Protein AF-A0AAE2BVW6-F1 (afdb_monomer_lite)

InterPro domains:
  IPR006813 Glycosyl transferase, family 17 [PF04724] (9-125)
  IPR006813 Glycosyl transferase, family 17 [PTHR12224] (7-125)

Structure (mmCIF, N/CA/C/O backbone):
data_AF-A0AAE2BVW6-F1
#
_entry.id   AF-A0AAE2BVW6-F1
#
loop_
_atom_site.group_PDB
_atom_site.id
_atom_site.type_symbol
_atom_site.label_atom_id
_atom_site.label_alt_id
_atom_site.label_comp_id
_atom_site.label_asym_id
_atom_site.label_entity_id
_atom_site.label_seq_id
_atom_site.pdbx_PDB_ins_code
_atom_site.Cartn_x
_atom_site.Cartn_y
_atom_site.Cartn_z
_atom_site.occupancy
_atom_site.B_iso_or_equiv
_atom_site.auth_seq_id
_atom_site.auth_comp_id
_atom_site.auth_asym_id
_atom_site.auth_atom_id
_atom_site.pdbx_PDB_model_num
ATOM 1 N N . MET A 1 1 ? 15.929 -28.084 -61.602 1.00 46.59 1 MET A N 1
ATOM 2 C CA . MET A 1 1 ? 16.702 -26.870 -61.237 1.00 46.59 1 MET A CA 1
ATOM 3 C C . MET A 1 1 ? 15.852 -25.671 -60.767 1.00 46.59 1 MET A C 1
ATOM 5 O O . MET A 1 1 ? 16.417 -24.619 -60.504 1.00 46.59 1 MET A O 1
ATOM 9 N N . HIS A 1 2 ? 14.524 -25.799 -60.585 1.00 52.12 2 HIS A N 1
ATOM 10 C CA . HIS A 1 2 ? 13.675 -24.721 -60.036 1.00 52.12 2 HIS A CA 1
ATOM 11 C C . HIS A 1 2 ? 13.504 -24.770 -58.501 1.00 52.12 2 HIS A C 1
ATOM 13 O O . HIS A 1 2 ? 13.354 -23.724 -57.876 1.00 52.12 2 HIS A O 1
ATOM 19 N N . SER A 1 3 ? 13.618 -25.952 -57.878 1.00 55.75 3 SER A N 1
ATOM 20 C CA . SER A 1 3 ? 13.419 -26.137 -56.426 1.00 55.75 3 SER A CA 1
ATOM 21 C C . SER A 1 3 ? 14.535 -25.531 -55.554 1.00 55.75 3 SER A C 1
ATOM 23 O O . SER A 1 3 ? 14.258 -24.939 -54.516 1.00 55.75 3 SER A O 1
ATOM 25 N N . ALA A 1 4 ? 15.802 -25.611 -55.981 1.00 59.03 4 ALA A N 1
ATOM 26 C CA . ALA A 1 4 ? 16.947 -25.116 -55.198 1.00 59.03 4 ALA A CA 1
ATOM 27 C C . ALA A 1 4 ? 17.011 -23.575 -55.116 1.00 59.03 4 ALA A C 1
ATOM 29 O O . ALA A 1 4 ? 17.419 -23.007 -54.105 1.00 59.03 4 ALA A O 1
ATOM 30 N N . ARG A 1 5 ? 16.544 -22.882 -56.164 1.00 58.47 5 ARG A N 1
ATOM 31 C CA . ARG A 1 5 ? 16.498 -21.411 -56.226 1.00 58.47 5 ARG A CA 1
ATOM 32 C C . ARG A 1 5 ? 15.403 -20.826 -55.328 1.00 58.47 5 ARG A C 1
ATOM 34 O O . ARG A 1 5 ? 15.545 -19.697 -54.867 1.00 58.47 5 ARG A O 1
ATOM 41 N N . ALA A 1 6 ? 14.332 -21.584 -55.085 1.00 60.72 6 ALA A N 1
ATOM 42 C CA . ALA A 1 6 ? 13.282 -21.222 -54.136 1.00 60.72 6 ALA A CA 1
ATOM 43 C C . ALA A 1 6 ? 13.774 -21.346 -52.682 1.00 60.72 6 ALA A C 1
ATOM 45 O O . ALA A 1 6 ? 13.573 -20.423 -51.900 1.00 60.72 6 ALA A O 1
ATOM 46 N N . GLY A 1 7 ? 14.515 -22.415 -52.354 1.00 64.38 7 GLY A N 1
ATOM 47 C CA . GLY A 1 7 ? 15.089 -22.626 -51.018 1.00 64.38 7 GLY A CA 1
ATOM 48 C C . GLY A 1 7 ? 16.059 -21.523 -50.581 1.00 64.38 7 GLY A C 1
ATOM 49 O O . GLY A 1 7 ? 15.923 -20.988 -49.486 1.00 64.38 7 GLY A O 1
ATOM 50 N N . PHE A 1 8 ? 16.978 -21.104 -51.458 1.00 72.62 8 PHE A N 1
ATOM 51 C CA . PHE A 1 8 ? 17.932 -20.027 -51.148 1.00 72.62 8 PHE A CA 1
ATOM 52 C C . PHE A 1 8 ? 17.248 -18.669 -50.903 1.00 72.62 8 PHE A C 1
ATOM 54 O O . PHE A 1 8 ? 17.596 -17.950 -49.968 1.00 72.62 8 PHE A O 1
ATOM 61 N N . LYS A 1 9 ? 16.227 -18.334 -51.704 1.00 72.25 9 LYS A N 1
ATOM 62 C CA . LYS A 1 9 ? 15.428 -17.111 -51.518 1.00 72.25 9 LYS A CA 1
ATOM 63 C C . LYS A 1 9 ? 14.617 -17.150 -50.221 1.00 72.25 9 LYS A C 1
ATOM 65 O O . LYS A 1 9 ? 14.563 -16.146 -49.519 1.00 72.25 9 LYS A O 1
ATOM 70 N N . SER A 1 10 ? 14.041 -18.304 -49.882 1.00 76.31 10 SER A N 1
ATOM 71 C CA . SER A 1 10 ? 13.336 -18.510 -48.611 1.00 76.31 10 SER A CA 1
ATOM 72 C C . SER A 1 10 ? 14.257 -18.354 -47.403 1.00 76.31 10 SER A C 1
ATOM 74 O O . SER A 1 10 ? 13.879 -17.700 -46.435 1.00 76.31 10 SER A O 1
ATOM 76 N N . ILE A 1 11 ? 15.473 -18.902 -47.466 1.00 83.81 11 ILE A N 1
ATOM 77 C CA . ILE A 1 11 ? 16.467 -18.769 -46.393 1.00 83.81 11 ILE A CA 1
ATOM 78 C C . ILE A 1 11 ? 16.871 -17.300 -46.224 1.00 83.81 11 ILE A C 1
ATOM 80 O O . ILE A 1 11 ? 16.841 -16.777 -45.114 1.00 83.81 11 ILE A O 1
ATOM 84 N N . SER A 1 12 ? 17.179 -16.604 -47.322 1.00 80.94 12 SER A N 1
ATOM 85 C CA . SER A 1 12 ? 17.533 -15.180 -47.281 1.00 80.94 12 SER A CA 1
ATOM 86 C C . SER A 1 12 ? 16.409 -14.307 -46.713 1.00 80.94 12 SER A C 1
ATOM 88 O O . SER A 1 12 ? 16.687 -13.394 -45.939 1.00 80.94 12 SER A O 1
ATOM 90 N N . LEU A 1 13 ? 15.148 -14.604 -47.038 1.00 86.06 13 LEU A N 1
ATOM 91 C CA . LEU A 1 13 ? 13.994 -13.886 -46.497 1.00 86.06 13 LEU A CA 1
ATOM 92 C C . LEU A 1 13 ? 13.847 -14.101 -44.985 1.00 86.06 13 LEU A C 1
ATOM 94 O O . LEU A 1 13 ? 13.551 -13.156 -44.261 1.00 86.06 13 LEU A O 1
ATOM 98 N N . LEU A 1 14 ? 14.122 -15.310 -44.493 1.00 87.31 14 LEU A N 1
ATOM 99 C CA . LEU A 1 14 ? 14.081 -15.627 -43.065 1.00 87.31 14 LEU A CA 1
ATOM 100 C C . LEU A 1 14 ? 15.162 -14.871 -42.274 1.00 87.31 14 LEU A C 1
ATOM 102 O O . LEU A 1 14 ? 14.873 -14.353 -41.196 1.00 87.31 14 LEU A O 1
ATOM 106 N N . PHE A 1 15 ? 16.367 -14.723 -42.837 1.00 90.00 15 PHE A N 1
ATOM 107 C CA . PHE A 1 15 ? 17.457 -13.942 -42.235 1.00 90.00 15 PHE A CA 1
ATOM 108 C C . PHE A 1 15 ? 17.177 -12.437 -42.145 1.00 90.00 15 PHE A C 1
ATOM 110 O O . PHE A 1 15 ? 17.801 -11.765 -41.333 1.00 90.00 15 PHE A O 1
ATOM 117 N N . VAL A 1 16 ? 16.243 -11.902 -42.934 1.00 91.44 16 VAL A N 1
ATOM 118 C CA . VAL A 1 16 ? 15.796 -10.503 -42.816 1.00 91.44 16 VAL A CA 1
ATOM 119 C C . VAL A 1 16 ? 14.574 -10.405 -41.904 1.00 91.44 16 VAL A C 1
ATOM 121 O O . VAL A 1 16 ? 14.525 -9.566 -41.007 1.00 91.44 16 VAL A O 1
ATOM 124 N N . LEU A 1 17 ? 13.601 -11.299 -42.086 1.00 93.81 17 LEU A N 1
ATOM 125 C CA . LEU A 1 17 ? 12.344 -11.280 -41.349 1.00 93.81 17 LEU A CA 1
ATOM 126 C C . LEU A 1 17 ? 12.567 -11.476 -39.847 1.00 93.81 17 LEU A C 1
ATOM 128 O O . LEU A 1 17 ? 12.076 -10.680 -39.052 1.00 93.81 17 LEU A O 1
ATOM 132 N N . VAL A 1 18 ? 13.345 -12.485 -39.445 1.00 93.50 18 VAL A N 1
ATOM 133 C CA . VAL A 1 18 ? 13.518 -12.817 -38.023 1.00 93.50 18 VAL A CA 1
ATOM 134 C C . VAL A 1 18 ? 14.149 -11.656 -37.239 1.00 93.50 18 VAL A C 1
ATOM 136 O O . VAL A 1 18 ? 13.543 -11.243 -36.249 1.00 93.50 18 VAL A O 1
ATOM 139 N N . PRO A 1 19 ? 15.271 -11.040 -37.669 1.00 94.88 19 PRO A N 1
ATOM 140 C CA . PRO A 1 19 ? 15.815 -9.866 -36.986 1.00 94.88 19 PRO A CA 1
ATOM 141 C C . PRO A 1 19 ? 14.862 -8.672 -36.960 1.00 94.88 19 PRO A C 1
ATOM 143 O O . PRO A 1 19 ? 14.784 -7.995 -35.938 1.00 94.88 19 PRO A O 1
ATOM 146 N N . THR A 1 20 ? 14.100 -8.423 -38.035 1.00 93.62 20 THR A N 1
ATOM 147 C CA . THR A 1 20 ? 13.114 -7.326 -38.035 1.00 93.62 20 THR A CA 1
ATOM 148 C C . THR A 1 20 ? 11.980 -7.574 -37.042 1.00 93.62 20 THR A C 1
ATOM 150 O O . THR A 1 20 ? 11.627 -6.667 -36.293 1.00 93.62 20 THR A O 1
ATOM 153 N N . CYS A 1 21 ? 11.462 -8.803 -36.948 1.00 93.19 21 CYS A N 1
ATOM 154 C CA . CYS A 1 21 ? 10.469 -9.176 -35.942 1.00 93.19 21 CYS A CA 1
ATOM 155 C C . CYS A 1 21 ? 11.026 -9.039 -34.520 1.00 93.19 21 CYS A C 1
ATOM 157 O O . CYS A 1 21 ? 10.357 -8.463 -33.665 1.00 93.19 21 CYS A O 1
ATOM 159 N N . VAL A 1 22 ? 12.253 -9.512 -34.270 1.00 94.25 22 VAL A N 1
ATOM 160 C CA . VAL A 1 22 ? 12.918 -9.368 -32.963 1.00 94.25 22 VAL A CA 1
ATOM 161 C C . VAL A 1 22 ? 13.093 -7.893 -32.607 1.00 94.25 22 VAL A C 1
ATOM 163 O O . VAL A 1 22 ? 12.779 -7.501 -31.487 1.00 94.25 22 VAL A O 1
ATOM 166 N N . PHE A 1 23 ? 13.521 -7.059 -33.555 1.00 95.44 23 PHE A N 1
ATOM 167 C CA . PHE A 1 23 ? 13.669 -5.619 -33.350 1.00 95.44 23 PHE A CA 1
ATOM 168 C C . PHE A 1 23 ? 12.329 -4.939 -33.037 1.00 95.44 23 PHE A C 1
ATOM 170 O O . PHE A 1 23 ? 12.235 -4.165 -32.088 1.00 95.44 23 PHE A O 1
ATOM 177 N N . VAL A 1 24 ? 11.265 -5.270 -33.775 1.00 94.62 24 VAL A N 1
ATOM 178 C CA . VAL A 1 24 ? 9.913 -4.749 -33.519 1.00 94.62 24 VAL A CA 1
ATOM 179 C C . VAL A 1 24 ? 9.415 -5.167 -32.135 1.00 94.62 24 VAL A C 1
ATOM 181 O O . VAL A 1 24 ? 8.903 -4.329 -31.396 1.00 94.62 24 VAL A O 1
ATOM 184 N N . ILE A 1 25 ? 9.598 -6.431 -31.746 1.00 93.94 25 ILE A N 1
ATOM 185 C CA . ILE A 1 25 ? 9.230 -6.920 -30.410 1.00 93.94 25 ILE A CA 1
ATOM 186 C C . ILE A 1 25 ? 10.070 -6.232 -29.328 1.00 93.94 25 ILE A C 1
ATOM 188 O O . ILE A 1 25 ? 9.534 -5.871 -28.287 1.00 93.94 25 ILE A O 1
ATOM 192 N N . TYR A 1 26 ? 11.358 -5.993 -29.564 1.00 94.25 26 TYR A N 1
ATOM 193 C CA . TYR A 1 26 ? 12.225 -5.295 -28.616 1.00 94.25 26 TYR A CA 1
ATOM 194 C C . TYR A 1 26 ? 11.771 -3.844 -28.383 1.00 94.25 26 TYR A C 1
ATOM 196 O O . TYR A 1 26 ? 11.656 -3.406 -27.242 1.00 94.25 26 TYR A O 1
ATOM 204 N N . VAL A 1 27 ? 11.443 -3.107 -29.451 1.00 96.06 27 VAL A N 1
ATOM 205 C CA . VAL A 1 27 ? 11.039 -1.691 -29.363 1.00 96.06 27 VAL A CA 1
ATOM 206 C C . VAL A 1 27 ? 9.575 -1.522 -28.922 1.00 96.06 27 VAL A C 1
ATOM 208 O O . VAL A 1 27 ? 9.218 -0.521 -28.297 1.00 96.06 27 VAL A O 1
ATOM 211 N N . HIS A 1 28 ? 8.697 -2.477 -29.239 1.00 94.94 28 HIS A N 1
ATOM 212 C CA . HIS A 1 28 ? 7.249 -2.362 -29.016 1.00 94.94 28 HIS A CA 1
ATOM 213 C C . HIS A 1 28 ? 6.645 -3.448 -28.125 1.00 94.94 28 HIS A C 1
ATOM 215 O O . HIS A 1 28 ? 5.422 -3.510 -28.001 1.00 94.94 28 HIS A O 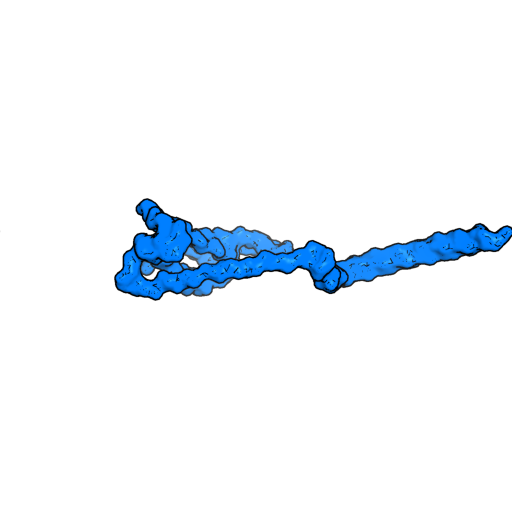1
ATOM 221 N N . GLY A 1 29 ? 7.465 -4.257 -27.456 1.00 91.75 29 GLY A N 1
ATOM 222 C CA . GLY A 1 29 ? 7.022 -5.398 -26.653 1.00 91.75 29 GLY A CA 1
ATOM 223 C C . GLY A 1 29 ? 5.938 -5.031 -25.649 1.00 91.75 29 GLY A C 1
ATOM 224 O O . GLY A 1 29 ? 4.892 -5.666 -25.642 1.00 91.75 29 GLY A O 1
ATOM 225 N N . GLN A 1 30 ? 6.115 -3.937 -24.899 1.00 92.00 30 GLN A N 1
ATOM 226 C CA . GLN A 1 30 ? 5.096 -3.461 -23.954 1.00 92.00 30 GLN A CA 1
ATOM 227 C C . GLN A 1 30 ? 3.759 -3.122 -24.631 1.00 92.00 30 GLN A C 1
ATOM 229 O O . GLN A 1 30 ? 2.701 -3.429 -24.097 1.00 92.00 30 GLN A O 1
ATOM 234 N N . LYS A 1 31 ? 3.768 -2.508 -25.821 1.00 93.19 31 LYS A N 1
ATOM 235 C CA . LYS A 1 31 ? 2.524 -2.167 -26.535 1.00 93.19 31 LYS A CA 1
ATOM 236 C C . LYS A 1 31 ? 1.824 -3.418 -27.051 1.00 93.19 31 LYS A C 1
ATOM 238 O O . LYS A 1 31 ? 0.608 -3.522 -26.937 1.00 93.19 31 LYS A O 1
ATOM 243 N N . ILE A 1 32 ? 2.595 -4.361 -27.592 1.00 92.06 32 ILE A N 1
ATOM 244 C CA . ILE A 1 32 ? 2.086 -5.649 -28.071 1.00 92.06 32 ILE A CA 1
ATOM 245 C C . ILE A 1 32 ? 1.489 -6.433 -26.899 1.00 92.06 32 ILE A C 1
ATOM 247 O O . ILE A 1 32 ? 0.389 -6.968 -27.026 1.00 92.06 32 ILE A O 1
ATOM 251 N N . THR A 1 33 ? 2.157 -6.446 -25.740 1.00 90.44 33 THR A N 1
ATOM 252 C CA . THR A 1 33 ? 1.634 -7.119 -24.550 1.00 90.44 33 THR A CA 1
ATOM 253 C C . THR A 1 33 ? 0.369 -6.461 -24.016 1.00 90.44 33 THR A C 1
ATOM 255 O O . THR A 1 33 ? -0.601 -7.153 -23.734 1.00 90.44 33 THR A O 1
ATOM 258 N N . TYR A 1 34 ? 0.299 -5.132 -23.950 1.00 90.19 34 TYR A N 1
ATOM 259 C CA . TYR A 1 34 ? -0.943 -4.469 -23.545 1.00 90.19 34 TYR A CA 1
ATOM 260 C C . TYR A 1 34 ? -2.085 -4.661 -24.547 1.00 90.19 34 TYR A C 1
ATOM 262 O O . TYR A 1 34 ? -3.226 -4.831 -24.129 1.00 90.19 34 TYR A O 1
ATOM 270 N N . PHE A 1 35 ? -1.801 -4.665 -25.852 1.00 93.06 35 PHE A N 1
ATOM 271 C CA . PHE A 1 35 ? -2.818 -4.869 -26.886 1.00 93.06 35 PHE A CA 1
ATOM 272 C C . PHE A 1 35 ? -3.423 -6.275 -26.830 1.00 93.06 35 PHE A C 1
ATOM 274 O O . PHE A 1 35 ? -4.634 -6.440 -26.940 1.00 93.06 35 PHE A O 1
ATOM 281 N N . LEU A 1 36 ? -2.582 -7.288 -26.629 1.00 93.38 36 LEU A N 1
ATOM 282 C CA . LEU A 1 36 ? -3.005 -8.684 -26.572 1.00 93.38 36 LEU A CA 1
ATOM 283 C C . LEU A 1 36 ? -3.397 -9.135 -25.149 1.00 93.38 36 LEU A C 1
ATOM 285 O O . LEU A 1 36 ? -3.811 -10.278 -24.974 1.00 93.38 36 LEU A O 1
ATOM 289 N N . ARG A 1 37 ? -3.350 -8.240 -24.150 1.00 93.00 37 ARG A N 1
ATOM 290 C CA . ARG A 1 37 ? -3.793 -8.482 -22.765 1.00 93.00 37 ARG A CA 1
ATOM 291 C C . ARG A 1 37 ? -5.144 -9.206 -22.671 1.00 93.00 37 ARG A C 1
ATOM 293 O O . ARG A 1 37 ? -5.207 -10.171 -21.917 1.00 93.00 37 ARG A O 1
ATOM 300 N N . PRO A 1 38 ? -6.193 -8.854 -23.444 1.00 91.62 38 PRO A N 1
ATOM 301 C CA . PRO A 1 38 ? -7.470 -9.569 -23.381 1.00 91.62 38 PRO A CA 1
ATOM 302 C C . PRO A 1 38 ? -7.401 -11.061 -23.751 1.00 91.62 38 PRO A C 1
ATOM 304 O O . PRO A 1 38 ? -8.308 -11.807 -23.400 1.00 91.62 38 PRO A O 1
ATOM 307 N N . LEU A 1 39 ? -6.360 -11.508 -24.467 1.00 93.12 39 LEU A N 1
ATOM 308 C CA . LEU A 1 39 ? -6.196 -12.910 -24.867 1.00 93.12 39 LEU A CA 1
ATOM 309 C C . LEU A 1 39 ? -5.611 -13.795 -23.756 1.00 93.12 39 LEU A C 1
ATOM 311 O O . LEU A 1 39 ? -5.792 -15.008 -23.809 1.00 93.12 39 LEU A O 1
ATOM 315 N N . TRP A 1 40 ? -4.900 -13.228 -22.775 1.00 85.19 40 TRP A N 1
ATOM 316 C CA . TRP A 1 40 ? -4.225 -14.004 -21.720 1.00 85.19 40 TRP A CA 1
ATOM 317 C C . TRP A 1 40 ? -4.491 -13.522 -20.294 1.00 85.19 40 TRP A C 1
ATOM 319 O O . TRP A 1 40 ? -4.245 -14.266 -19.347 1.00 85.19 40 TRP A O 1
ATOM 329 N N . GLU A 1 41 ? -4.973 -12.296 -20.109 1.00 91.75 41 GLU A N 1
ATOM 330 C CA . GLU A 1 41 ? -5.381 -11.767 -18.813 1.00 91.75 41 GLU A CA 1
ATOM 331 C C . GLU A 1 41 ? -6.894 -11.930 -18.701 1.00 91.75 41 GLU A C 1
ATOM 333 O O . GLU A 1 41 ? -7.672 -11.271 -19.390 1.00 91.75 41 GLU A O 1
ATOM 338 N N . SER A 1 42 ? -7.320 -12.863 -17.852 1.00 88.69 42 SER A N 1
ATOM 339 C CA . SER A 1 42 ? -8.736 -12.988 -17.521 1.00 88.69 42 SER A CA 1
ATOM 340 C C . SER A 1 42 ? -9.177 -11.766 -16.715 1.00 88.69 42 SER A C 1
ATOM 342 O O . SER A 1 42 ? -8.398 -11.283 -15.886 1.00 88.69 42 SER A O 1
ATOM 344 N N . PRO A 1 43 ? -10.413 -11.271 -16.909 1.00 88.81 43 PRO A N 1
ATOM 345 C CA . PRO A 1 43 ? -10.924 -10.192 -16.082 1.00 88.81 43 PRO A CA 1
ATOM 346 C C . PRO A 1 43 ? -10.859 -10.594 -14.602 1.00 88.81 43 PRO A C 1
ATOM 348 O O . PRO A 1 43 ? -11.007 -11.781 -14.273 1.00 88.81 43 PRO A O 1
ATOM 351 N N . PRO A 1 44 ? -10.647 -9.629 -13.692 1.00 89.06 44 PRO A N 1
ATOM 352 C CA . PRO A 1 44 ? -10.731 -9.910 -12.271 1.00 89.06 44 PRO A CA 1
ATOM 353 C C . PRO A 1 44 ? -12.113 -10.483 -11.946 1.00 89.06 44 PRO A C 1
ATOM 355 O O . PRO A 1 44 ? -13.107 -10.197 -12.620 1.00 89.06 44 PRO A O 1
ATOM 358 N N . LYS A 1 45 ? -12.181 -11.298 -10.892 1.00 92.25 45 LYS A N 1
ATOM 359 C CA . LYS A 1 45 ? -13.468 -11.788 -10.394 1.00 92.25 45 LYS A CA 1
ATOM 360 C C . LYS A 1 45 ? -14.370 -10.587 -10.077 1.00 92.25 45 LYS A C 1
ATOM 362 O O . LYS A 1 45 ? -13.863 -9.597 -9.544 1.00 92.25 45 LYS A O 1
ATOM 367 N N . PRO A 1 46 ? -15.677 -10.665 -10.379 1.00 92.62 46 PRO A N 1
ATOM 368 C CA . PRO A 1 46 ? -16.598 -9.595 -10.032 1.00 92.62 46 PRO A CA 1
ATOM 369 C C . PRO A 1 46 ? -16.555 -9.346 -8.524 1.00 92.62 46 PRO A C 1
ATOM 371 O O . PRO A 1 46 ? -16.379 -10.275 -7.727 1.00 92.62 46 PRO A O 1
ATOM 374 N N . PHE A 1 47 ? -16.701 -8.082 -8.137 1.00 91.00 47 PHE A N 1
ATOM 375 C CA . PHE A 1 47 ? -16.758 -7.717 -6.731 1.00 91.00 47 PHE A CA 1
ATOM 376 C C . PHE A 1 47 ? -18.010 -8.320 -6.092 1.00 91.00 47 PHE A C 1
ATOM 378 O O . PHE A 1 47 ? -19.108 -8.231 -6.637 1.00 91.00 47 PHE A O 1
ATOM 385 N N . HIS A 1 48 ? -17.841 -8.926 -4.918 1.00 90.94 48 HIS A N 1
ATOM 386 C CA . HIS A 1 48 ? -18.968 -9.263 -4.061 1.00 90.94 48 HIS A CA 1
ATOM 387 C C . HIS A 1 48 ? -19.222 -8.074 -3.143 1.00 90.94 48 HIS A C 1
ATOM 389 O O . HIS A 1 48 ? -18.546 -7.911 -2.124 1.00 90.94 48 HIS A O 1
ATOM 395 N N . GLU A 1 49 ? -20.202 -7.251 -3.492 1.00 90.75 49 GLU A N 1
ATOM 396 C CA . GLU A 1 49 ? -20.617 -6.137 -2.648 1.00 90.75 49 GLU A CA 1
ATOM 397 C C . GLU A 1 49 ? -21.117 -6.678 -1.303 1.00 90.75 49 GLU A C 1
ATOM 399 O O . GLU A 1 49 ? -21.980 -7.555 -1.235 1.00 90.75 49 GLU A O 1
ATOM 404 N N . ARG A 1 50 ? -20.508 -6.218 -0.208 1.00 87.12 50 ARG A N 1
ATOM 405 C CA . ARG A 1 50 ? -20.987 -6.482 1.150 1.00 87.12 50 ARG A CA 1
ATOM 406 C C . ARG A 1 50 ? -21.501 -5.156 1.709 1.00 87.12 50 ARG A C 1
ATOM 408 O O . ARG A 1 50 ? -20.679 -4.264 1.916 1.00 87.12 50 ARG A O 1
ATOM 415 N N . PRO A 1 51 ? -22.817 -4.996 1.924 1.00 89.00 51 PRO A N 1
ATOM 416 C CA . PRO A 1 51 ? -23.372 -3.739 2.415 1.00 89.00 51 PRO A CA 1
ATOM 417 C C . PRO A 1 51 ? -22.883 -3.479 3.838 1.00 89.00 51 PRO A C 1
ATOM 419 O O . PRO A 1 51 ? -23.038 -4.332 4.699 1.00 89.00 51 PRO A O 1
ATOM 422 N N . HIS A 1 52 ? -22.288 -2.322 4.105 1.00 84.00 52 HIS A N 1
ATOM 423 C CA . HIS A 1 52 ? -21.872 -1.972 5.460 1.00 84.00 52 HIS A CA 1
ATOM 424 C C . HIS A 1 52 ? -23.063 -1.387 6.227 1.00 84.00 52 HIS A C 1
ATOM 426 O O . HIS A 1 52 ? -23.479 -0.258 5.971 1.00 84.00 52 HIS A O 1
ATOM 432 N N . TYR A 1 53 ? -23.623 -2.159 7.157 1.00 83.81 53 TYR A N 1
ATOM 433 C CA . TYR A 1 53 ? -24.672 -1.680 8.053 1.00 83.81 53 TYR A CA 1
ATOM 434 C C . TYR A 1 53 ? -24.015 -0.953 9.229 1.00 83.81 53 TYR A C 1
ATOM 436 O O . TYR A 1 53 ? -23.492 -1.593 10.135 1.00 83.81 53 TYR A O 1
ATOM 444 N N . TYR A 1 54 ? -24.007 0.379 9.207 1.00 84.94 54 TYR A N 1
ATOM 445 C CA . TYR A 1 54 ? -23.506 1.190 10.317 1.00 84.94 54 TYR A CA 1
ATOM 446 C C . TYR A 1 54 ? -24.641 1.989 10.947 1.00 84.94 54 TYR A C 1
ATOM 448 O O . TYR A 1 54 ? -25.404 2.655 10.247 1.00 84.94 54 TYR A O 1
ATOM 456 N 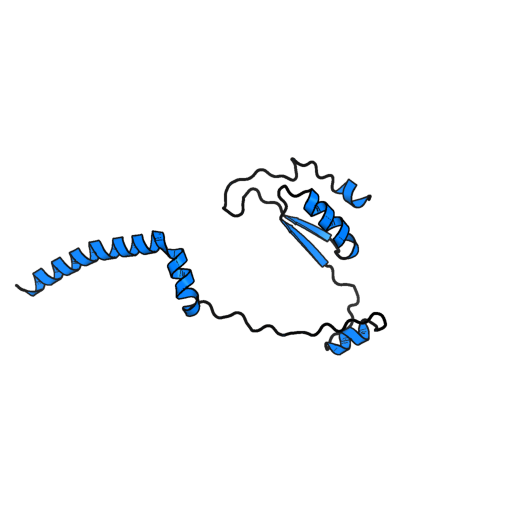N . HIS A 1 55 ? -24.738 1.926 12.272 1.00 90.94 55 HIS A N 1
ATOM 457 C CA . HIS A 1 55 ? -25.632 2.758 13.062 1.00 90.94 55 HIS A CA 1
ATOM 458 C C . HIS A 1 55 ? -25.092 2.858 14.492 1.00 90.94 55 HIS A C 1
ATOM 460 O O . HIS A 1 55 ? -24.781 1.837 15.100 1.00 90.94 55 HIS A O 1
ATOM 466 N N . GLU A 1 56 ? -25.019 4.070 15.043 1.00 89.56 56 GLU A N 1
ATOM 467 C CA . GLU A 1 56 ? -24.393 4.335 16.351 1.00 89.56 56 GLU A CA 1
ATOM 468 C C . GLU A 1 56 ? -25.059 3.562 17.500 1.00 89.56 56 GLU A C 1
ATOM 470 O O . GLU A 1 56 ? -24.389 3.059 18.395 1.00 89.56 56 GLU A O 1
ATOM 475 N N . ASN A 1 57 ? -26.383 3.395 17.437 1.00 94.56 57 ASN A N 1
ATOM 476 C CA . ASN A 1 57 ? -27.170 2.734 18.487 1.00 94.56 57 ASN A CA 1
ATOM 477 C C . ASN A 1 57 ? -27.316 1.209 18.320 1.00 94.56 57 ASN A C 1
ATOM 479 O O . ASN A 1 57 ? -28.218 0.615 18.911 1.00 94.56 57 ASN A O 1
ATOM 483 N N . VAL A 1 58 ? -26.498 0.561 17.486 1.00 91.81 58 VAL A N 1
ATOM 484 C CA . VAL A 1 58 ? -26.563 -0.895 17.278 1.00 91.81 58 VAL A CA 1
ATOM 485 C C . VAL A 1 58 ? -25.294 -1.550 17.809 1.00 91.81 58 VAL A C 1
ATOM 487 O O . VAL A 1 58 ? -24.183 -1.145 17.481 1.00 91.81 58 VAL A O 1
ATOM 490 N N . SER A 1 59 ? -25.452 -2.592 18.629 1.00 92.56 59 SER A N 1
ATOM 491 C CA . SER A 1 59 ? -24.311 -3.340 19.157 1.00 92.56 59 SER A CA 1
ATOM 492 C C . SER A 1 59 ? -23.551 -4.063 18.041 1.00 92.56 59 SER A C 1
ATOM 494 O O . SER A 1 59 ? -24.142 -4.574 17.085 1.00 92.56 59 SER A O 1
ATOM 496 N N . MET A 1 60 ? -22.231 -4.189 18.207 1.00 89.81 60 MET A N 1
ATOM 497 C CA . MET A 1 60 ? -21.374 -4.932 17.275 1.00 89.81 60 MET A CA 1
ATOM 498 C C . MET A 1 60 ? -21.845 -6.381 17.078 1.00 89.81 60 MET A C 1
ATOM 500 O O . MET A 1 60 ? -21.687 -6.943 16.001 1.00 89.81 60 MET A O 1
ATOM 504 N N . GLU A 1 61 ? -22.477 -6.980 18.092 1.00 92.31 61 GLU A N 1
ATOM 505 C CA . GLU A 1 61 ? -23.028 -8.334 18.009 1.00 92.31 61 GLU A CA 1
ATOM 506 C C . GLU A 1 61 ? -24.099 -8.450 16.931 1.00 92.31 61 GLU A C 1
ATOM 508 O O . GLU A 1 61 ? -24.056 -9.354 16.097 1.00 92.31 61 GLU A O 1
ATOM 513 N N . ASN A 1 62 ? -25.047 -7.513 16.935 1.00 93.50 62 ASN A N 1
ATOM 514 C CA . ASN A 1 62 ? -26.133 -7.494 15.970 1.00 93.50 62 ASN A CA 1
ATOM 515 C C . ASN A 1 62 ? -25.599 -7.194 14.567 1.00 93.50 62 ASN A C 1
ATOM 517 O O . ASN A 1 62 ? -26.000 -7.862 13.617 1.00 93.50 62 ASN A O 1
ATOM 521 N N . LEU A 1 63 ? -24.640 -6.269 14.445 1.00 91.94 63 LEU A N 1
ATOM 522 C CA . LEU A 1 63 ? -23.972 -5.978 13.172 1.00 91.94 63 LEU A CA 1
ATOM 523 C C . LEU A 1 63 ? -23.250 -7.212 12.610 1.00 91.94 63 LEU A C 1
ATOM 525 O O . LEU A 1 63 ? -23.440 -7.566 11.449 1.00 91.94 63 LEU A O 1
ATOM 529 N N . CYS A 1 64 ? -22.478 -7.923 13.435 1.00 90.31 64 CYS A N 1
ATOM 530 C CA . CYS A 1 64 ? -21.820 -9.170 13.049 1.00 90.31 64 CYS A CA 1
ATOM 531 C C . CYS A 1 64 ? -22.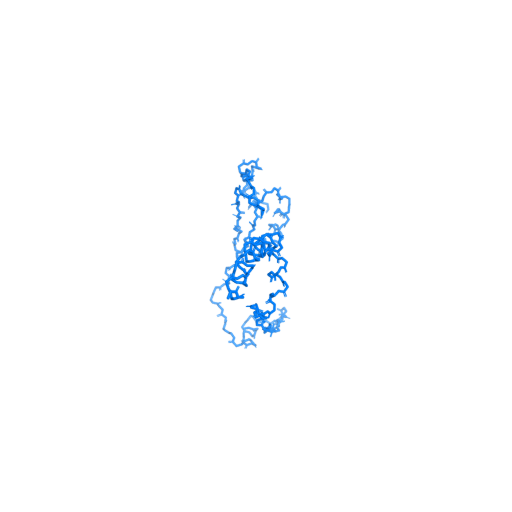835 -10.235 12.602 1.00 90.31 64 CYS A C 1
ATOM 533 O O . CYS A 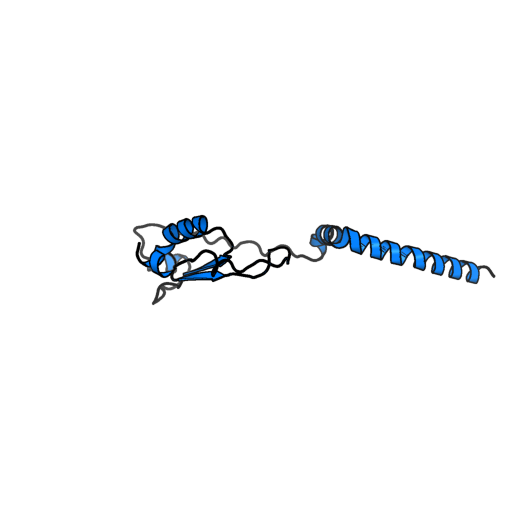1 64 ? -22.640 -10.860 11.557 1.00 90.31 64 CYS A O 1
ATOM 535 N N . LYS A 1 65 ? -23.949 -10.403 13.329 1.00 93.00 65 LYS A N 1
ATOM 536 C CA . LYS A 1 65 ? -25.008 -11.367 12.983 1.00 93.00 65 LYS A CA 1
ATOM 537 C C . LYS A 1 65 ? -25.641 -11.093 11.616 1.00 93.00 65 LYS A C 1
ATOM 539 O O . LYS A 1 65 ? -25.883 -12.052 10.886 1.00 93.00 65 LYS A O 1
ATOM 544 N N . LEU A 1 66 ? -25.837 -9.827 11.228 1.00 92.31 66 LEU A N 1
ATOM 545 C CA . LEU A 1 66 ? -26.335 -9.456 9.888 1.00 92.31 66 LEU A CA 1
ATOM 546 C C . LEU A 1 66 ? -25.422 -9.953 8.756 1.00 92.31 66 LEU A C 1
ATOM 548 O O . LEU A 1 66 ? -25.879 -10.189 7.641 1.00 92.31 66 LEU A O 1
ATOM 552 N N . HIS A 1 67 ? -24.137 -10.150 9.049 1.00 91.44 67 HIS A N 1
ATOM 553 C CA . HIS A 1 67 ? -23.150 -10.688 8.117 1.00 91.44 67 HIS A CA 1
ATOM 554 C C . HIS A 1 67 ? -22.913 -12.200 8.255 1.00 91.44 67 HIS A C 1
ATOM 556 O O . HIS A 1 67 ? -22.060 -12.743 7.548 1.00 91.44 67 HIS A O 1
ATOM 562 N N . GLY A 1 68 ? -23.632 -12.884 9.153 1.00 92.38 68 GLY A N 1
ATOM 563 C CA . GLY A 1 68 ? -23.364 -14.280 9.504 1.00 92.38 68 GLY A CA 1
ATOM 564 C C . GLY A 1 68 ? -22.033 -14.467 10.245 1.00 92.38 68 GLY A C 1
ATOM 565 O O . GLY A 1 68 ? -21.406 -15.519 10.134 1.00 92.38 68 GLY A O 1
ATOM 566 N N . TRP A 1 69 ? -21.563 -13.437 10.953 1.00 92.56 69 TRP A N 1
ATOM 567 C CA . TRP A 1 69 ? -20.309 -13.432 11.707 1.00 92.56 69 TRP A CA 1
ATOM 568 C C . TRP A 1 69 ? -20.555 -13.453 13.220 1.00 92.56 69 TRP A C 1
ATOM 570 O O . TRP A 1 69 ? -21.579 -12.978 13.707 1.00 92.56 69 TRP A O 1
ATOM 580 N N . GLY A 1 70 ? -19.580 -13.969 13.971 1.00 92.75 70 GLY A N 1
ATOM 581 C CA . GLY A 1 70 ? -19.518 -13.836 15.428 1.00 92.75 70 GLY A CA 1
ATOM 582 C C . GLY A 1 70 ? -18.708 -12.612 15.867 1.00 92.75 70 GLY A C 1
ATOM 583 O O . GLY A 1 70 ? -17.908 -12.072 15.095 1.00 92.75 70 GLY A O 1
ATOM 584 N N . ILE A 1 71 ? -18.895 -12.191 17.120 1.00 92.62 71 ILE A N 1
ATOM 585 C CA . ILE A 1 71 ? -18.013 -11.211 17.767 1.00 92.62 71 ILE A CA 1
ATOM 586 C C . ILE A 1 71 ? -16.615 -11.810 17.932 1.00 92.62 71 ILE A C 1
ATOM 588 O O . ILE A 1 71 ? -16.456 -12.996 18.213 1.00 92.62 71 ILE A O 1
ATOM 592 N N . ARG A 1 72 ? -15.596 -10.965 17.774 1.00 89.44 72 ARG A N 1
ATOM 593 C CA . ARG A 1 72 ? -14.216 -11.311 18.121 1.00 89.44 72 ARG A CA 1
ATOM 594 C C . ARG A 1 72 ? -13.965 -11.028 19.598 1.00 89.44 72 ARG A C 1
ATOM 596 O O . ARG A 1 72 ? -14.393 -9.993 20.093 1.00 89.44 72 ARG A O 1
ATOM 603 N N . GLU A 1 73 ? -13.207 -11.899 20.257 1.00 91.19 73 GLU A N 1
ATOM 604 C CA . GLU A 1 73 ? -12.782 -11.711 21.654 1.00 91.19 73 GLU A CA 1
ATOM 605 C C . GLU A 1 73 ? -11.891 -10.474 21.834 1.00 91.19 73 GLU A C 1
ATOM 607 O O . GLU A 1 73 ? -11.963 -9.788 22.848 1.00 91.19 73 GLU A O 1
ATOM 612 N N . TYR A 1 74 ? -11.073 -10.169 20.825 1.00 89.56 74 TYR A N 1
ATOM 613 C CA . TYR A 1 74 ? -10.196 -9.006 20.786 1.00 89.56 74 TYR A CA 1
ATOM 614 C C . TYR A 1 74 ? -10.370 -8.242 19.464 1.00 89.56 74 TYR A C 1
ATOM 616 O O . TYR A 1 74 ? -10.639 -8.851 18.416 1.00 89.56 74 TYR A O 1
ATOM 624 N N . PRO A 1 75 ? -10.219 -6.905 19.471 1.00 86.94 75 PRO A N 1
ATOM 625 C CA . PRO A 1 75 ? -10.297 -6.107 18.255 1.00 86.94 75 PRO A CA 1
ATOM 626 C C . PRO A 1 75 ? -9.217 -6.532 17.254 1.00 86.94 75 PRO A C 1
ATOM 628 O O . PRO A 1 75 ? -8.129 -6.995 17.608 1.00 86.94 75 PRO A O 1
ATOM 631 N N . ARG A 1 76 ? -9.515 -6.390 15.959 1.00 88.81 76 ARG A N 1
ATOM 632 C CA . ARG A 1 76 ? -8.547 -6.719 14.913 1.00 88.81 76 ARG A CA 1
ATOM 633 C C . ARG A 1 76 ? -7.408 -5.701 14.954 1.00 88.81 76 ARG A C 1
ATOM 635 O O . ARG A 1 76 ? -7.665 -4.509 14.858 1.00 88.81 76 ARG A O 1
ATOM 642 N N . ARG A 1 77 ? -6.162 -6.181 15.005 1.00 93.38 77 ARG A N 1
ATOM 643 C CA . ARG A 1 77 ? -4.994 -5.320 14.792 1.00 93.38 77 ARG A CA 1
ATOM 644 C C . ARG A 1 77 ? -4.986 -4.796 13.360 1.00 93.38 77 ARG A C 1
ATOM 646 O O . ARG A 1 77 ? -5.049 -5.596 12.418 1.00 93.38 77 ARG A O 1
ATOM 653 N N . VAL A 1 78 ? -4.923 -3.480 13.220 1.00 94.00 78 VAL A N 1
ATOM 654 C CA . VAL A 1 78 ? -4.861 -2.776 11.937 1.00 94.00 78 VAL A CA 1
ATOM 655 C C . VAL A 1 78 ? -3.457 -2.209 11.798 1.00 94.00 78 VAL A C 1
ATOM 657 O O . VAL A 1 78 ? -3.007 -1.471 12.666 1.00 94.00 78 VAL A O 1
ATOM 660 N N . TYR A 1 79 ? -2.766 -2.581 10.727 1.00 95.25 79 TYR A N 1
ATOM 661 C CA . TYR A 1 79 ? -1.419 -2.103 10.432 1.00 95.25 79 TYR A CA 1
ATOM 662 C C . TYR A 1 79 ? -1.484 -1.172 9.232 1.00 95.25 79 TYR A C 1
ATOM 664 O O . TYR A 1 79 ? -2.073 -1.545 8.215 1.00 95.25 79 TYR A O 1
ATOM 672 N N . ASP A 1 80 ? -0.870 -0.000 9.341 1.00 94.62 80 ASP A N 1
ATOM 673 C CA . ASP A 1 80 ? -0.720 0.912 8.212 1.00 94.62 80 ASP A CA 1
ATOM 674 C C . ASP A 1 80 ? 0.708 0.855 7.675 1.00 94.62 80 ASP A C 1
ATOM 676 O O . ASP A 1 80 ? 1.647 1.283 8.344 1.00 94.62 80 ASP A O 1
ATOM 680 N N . ALA A 1 81 ? 0.875 0.291 6.479 1.00 94.50 81 ALA A N 1
ATOM 681 C CA . ALA A 1 81 ? 2.171 0.168 5.828 1.00 94.50 81 ALA A CA 1
ATOM 682 C C . ALA A 1 81 ? 2.382 1.325 4.846 1.00 94.50 81 ALA A C 1
ATOM 684 O O . ALA A 1 81 ? 1.691 1.417 3.830 1.00 94.50 81 ALA A O 1
ATOM 685 N N . VAL A 1 82 ? 3.356 2.188 5.130 1.00 91.31 82 VAL A N 1
ATOM 686 C CA . VAL A 1 82 ? 3.619 3.405 4.352 1.00 91.31 82 VAL A CA 1
ATOM 687 C C . VAL A 1 82 ? 5.012 3.338 3.746 1.00 91.31 82 VAL A C 1
ATOM 689 O O . VAL A 1 82 ? 6.001 3.168 4.458 1.00 91.31 82 VAL A O 1
ATOM 692 N N . LEU A 1 83 ? 5.093 3.494 2.423 1.00 91.06 83 LEU A N 1
ATOM 693 C CA . LEU A 1 83 ? 6.366 3.686 1.732 1.00 91.06 83 LEU A CA 1
ATOM 694 C C . LEU A 1 83 ? 6.897 5.085 2.053 1.00 91.06 83 LEU A C 1
ATOM 696 O O . LEU A 1 83 ? 6.226 6.078 1.783 1.00 91.06 83 LEU A O 1
ATOM 700 N N . PHE A 1 84 ? 8.095 5.151 2.623 1.00 88.69 84 PHE A N 1
ATOM 701 C CA . PHE A 1 84 ? 8.722 6.387 3.064 1.00 88.69 84 PHE A CA 1
ATOM 702 C C . PHE A 1 84 ? 9.878 6.798 2.139 1.00 88.69 84 PHE A C 1
ATOM 704 O O . PHE A 1 84 ? 10.737 5.986 1.765 1.00 88.69 84 PHE A O 1
ATOM 711 N N . SER A 1 85 ? 9.893 8.080 1.766 1.00 86.69 85 SER A N 1
ATOM 712 C CA . SER A 1 85 ? 10.988 8.715 1.037 1.00 86.69 85 SER A CA 1
ATOM 713 C C . SER A 1 85 ? 11.325 10.079 1.643 1.00 86.69 85 SER A C 1
ATOM 715 O O . SER A 1 85 ? 12.094 10.120 2.588 1.00 86.69 85 SER A O 1
ATOM 717 N N . ASN A 1 86 ? 10.789 11.199 1.160 1.00 85.81 86 ASN A N 1
ATOM 718 C CA . ASN A 1 86 ? 11.118 12.539 1.680 1.00 85.81 86 ASN A CA 1
ATOM 719 C C . ASN A 1 86 ? 9.891 13.320 2.176 1.00 85.81 86 ASN A C 1
ATOM 721 O O . ASN A 1 86 ? 10.022 14.442 2.659 1.00 85.81 86 ASN A O 1
ATOM 725 N N . GLU A 1 87 ? 8.703 12.732 2.087 1.00 88.00 87 GLU A N 1
ATOM 726 C CA . GLU A 1 87 ? 7.417 13.366 2.356 1.00 88.00 87 GLU A CA 1
ATOM 727 C C . GLU A 1 87 ? 7.062 13.346 3.855 1.00 88.00 87 GLU A C 1
ATOM 729 O O . GLU A 1 87 ? 6.006 12.860 4.266 1.00 88.00 87 GLU A O 1
ATOM 734 N N . VAL A 1 88 ? 7.958 13.880 4.692 1.00 87.75 88 VAL A N 1
ATOM 735 C CA . VAL A 1 88 ? 7.823 13.879 6.162 1.00 87.75 88 VAL A CA 1
ATOM 736 C C . VAL A 1 88 ? 6.542 14.588 6.620 1.00 87.75 88 VAL A C 1
ATOM 738 O O . VAL A 1 88 ? 5.856 14.099 7.517 1.00 87.75 88 VAL A O 1
ATOM 741 N N . ASP A 1 89 ? 6.169 15.696 5.978 1.00 88.44 89 ASP A N 1
ATOM 742 C CA . ASP A 1 89 ? 4.961 16.451 6.335 1.00 88.44 89 ASP A CA 1
ATOM 743 C C . ASP A 1 89 ? 3.676 15.661 6.055 1.00 88.44 89 ASP A C 1
ATOM 745 O O . ASP A 1 89 ? 2.753 15.649 6.872 1.00 88.44 89 ASP A O 1
ATOM 749 N N . ILE A 1 90 ? 3.631 14.939 4.930 1.00 90.88 90 ILE A N 1
ATOM 750 C CA . ILE A 1 90 ? 2.498 14.070 4.584 1.00 90.88 90 ILE A CA 1
ATOM 751 C C . ILE A 1 90 ? 2.406 12.920 5.584 1.00 90.88 90 ILE A C 1
ATOM 753 O O . ILE A 1 90 ? 1.313 12.597 6.053 1.00 90.88 90 ILE A O 1
ATOM 757 N N . LEU A 1 91 ? 3.549 12.333 5.952 1.00 89.94 91 LEU A N 1
ATOM 758 C CA . LEU A 1 91 ? 3.594 11.298 6.976 1.00 89.94 91 LEU A CA 1
ATOM 759 C C . LEU A 1 91 ? 3.067 11.819 8.323 1.00 89.94 91 LEU A C 1
ATOM 761 O O . LEU A 1 91 ? 2.329 11.102 8.991 1.00 89.94 91 LEU A O 1
ATOM 765 N N . LYS A 1 92 ? 3.368 13.070 8.695 1.00 88.88 92 LYS A N 1
ATOM 766 C CA . LYS A 1 92 ? 2.864 13.707 9.925 1.00 88.88 92 LYS A CA 1
ATOM 767 C C . LYS A 1 92 ? 1.360 13.853 9.952 1.00 88.88 92 LYS A C 1
ATOM 769 O O . LYS A 1 92 ? 0.739 13.510 10.954 1.00 88.88 92 LYS A O 1
ATOM 774 N N . ILE A 1 93 ? 0.785 14.351 8.864 1.00 92.44 93 ILE A N 1
ATOM 775 C CA . ILE A 1 93 ? -0.667 14.484 8.743 1.00 92.44 93 ILE A CA 1
ATOM 776 C C . ILE A 1 93 ? -1.303 13.097 8.845 1.00 92.44 93 ILE A C 1
ATOM 778 O O . ILE A 1 93 ? -2.155 12.875 9.698 1.00 92.44 93 ILE A O 1
ATOM 782 N N . ARG A 1 94 ? -0.824 12.131 8.051 1.00 92.94 94 ARG A N 1
ATOM 783 C CA . ARG A 1 94 ? -1.337 10.756 8.062 1.00 92.94 94 ARG A CA 1
ATOM 784 C C . ARG A 1 94 ? -1.251 10.118 9.448 1.00 92.94 94 ARG A C 1
ATOM 786 O O . ARG A 1 94 ? -2.206 9.475 9.869 1.00 92.94 94 ARG A O 1
ATOM 793 N N . TRP A 1 95 ? -0.138 10.314 10.153 1.00 90.19 95 TRP A N 1
ATOM 794 C CA . TRP A 1 95 ? 0.046 9.810 11.509 1.00 90.19 95 TRP A CA 1
ATOM 795 C C . TRP A 1 95 ? -0.996 10.397 12.458 1.00 90.19 95 TRP A C 1
ATOM 797 O O . TRP A 1 95 ? -1.710 9.640 13.100 1.00 90.19 95 TRP A O 1
ATOM 807 N N . LYS A 1 96 ? -1.138 11.728 12.510 1.00 90.50 96 LYS A N 1
ATOM 808 C CA . LYS A 1 96 ? -2.091 12.396 13.414 1.00 90.50 96 LYS A CA 1
ATOM 809 C C . LYS A 1 96 ? -3.544 12.002 13.154 1.00 90.50 96 LYS A C 1
ATOM 811 O O . LYS A 1 96 ? -4.293 11.810 14.104 1.00 90.50 96 LYS A O 1
ATOM 816 N N . GLU A 1 97 ? -3.920 11.847 11.890 1.00 94.25 97 GLU A N 1
ATOM 817 C CA . GLU A 1 97 ? -5.281 11.458 11.507 1.00 94.25 97 GLU A CA 1
ATOM 818 C C . GLU A 1 97 ? -5.572 9.974 11.795 1.00 94.25 97 GLU A C 1
ATOM 820 O O . GLU A 1 97 ? -6.691 9.619 12.158 1.00 94.25 97 GLU A O 1
ATOM 825 N N . LEU A 1 98 ? -4.580 9.086 11.639 1.00 94.88 98 LEU A N 1
ATOM 826 C CA . LEU A 1 98 ? -4.788 7.634 11.730 1.00 94.88 98 LEU A CA 1
ATOM 827 C C . LEU A 1 98 ? -4.374 7.008 13.066 1.00 94.88 98 LEU A C 1
ATOM 829 O O . LEU A 1 98 ? -4.795 5.886 13.342 1.00 94.88 98 LEU A O 1
ATOM 833 N N . TYR A 1 99 ? -3.614 7.714 13.908 1.00 89.75 99 TYR A N 1
ATOM 834 C CA . TYR A 1 99 ? -3.120 7.216 15.197 1.00 89.75 99 TYR A CA 1
ATOM 835 C C . TYR A 1 99 ? -4.185 6.540 16.083 1.00 89.75 99 TYR A C 1
ATOM 837 O O . TYR A 1 99 ? -3.908 5.448 16.574 1.00 89.75 99 TYR A O 1
ATOM 845 N N . PRO A 1 100 ? -5.412 7.079 16.263 1.00 91.88 100 PRO A N 1
ATOM 846 C CA . PRO A 1 100 ? -6.411 6.415 17.107 1.00 91.88 100 PRO A CA 1
ATOM 847 C C . PRO A 1 100 ? -7.054 5.175 16.461 1.00 91.88 100 PRO A C 1
ATOM 849 O O . PRO A 1 100 ? -7.777 4.442 17.135 1.00 91.88 100 PRO A O 1
ATOM 852 N N . TYR A 1 101 ? -6.828 4.935 15.165 1.00 91.44 101 TYR A N 1
ATOM 853 C CA . TYR A 1 101 ? -7.495 3.881 14.395 1.00 91.44 101 TYR A CA 1
ATOM 854 C C . TYR A 1 101 ? -6.577 2.715 14.022 1.00 91.44 101 TYR A C 1
ATOM 856 O O . TYR A 1 101 ? -7.064 1.616 13.742 1.00 91.44 101 TYR A O 1
ATOM 864 N N . VAL A 1 102 ? -5.263 2.934 13.995 1.00 93.94 102 VAL A N 1
ATOM 865 C CA . VAL A 1 102 ? -4.281 1.906 13.644 1.00 93.94 102 VAL A CA 1
ATOM 866 C C . VAL A 1 102 ? -3.576 1.40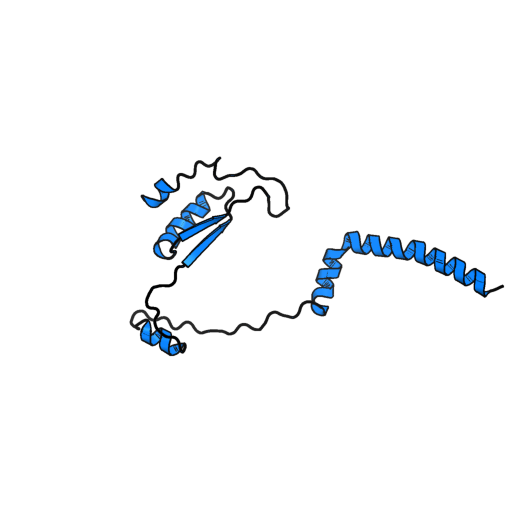2 14.893 1.00 93.94 102 VAL A C 1
ATOM 868 O O . VAL A 1 102 ? -3.317 2.135 15.837 1.00 93.94 102 VAL A O 1
ATOM 871 N N . THR A 1 103 ? -3.269 0.113 14.908 1.00 93.62 103 THR A N 1
ATOM 872 C CA . THR A 1 103 ? -2.498 -0.500 15.990 1.00 93.62 103 THR A CA 1
ATOM 873 C C . THR A 1 103 ? -1.026 -0.140 15.875 1.00 93.62 103 THR A C 1
ATOM 875 O O . THR A 1 103 ? -0.374 0.074 16.889 1.00 93.62 103 THR A O 1
ATOM 878 N N . GLU A 1 104 ? -0.498 -0.103 14.651 1.00 91.75 104 GLU A N 1
ATOM 879 C CA . GLU A 1 104 ? 0.916 0.167 14.420 1.00 91.75 104 GLU A CA 1
ATOM 880 C C . GLU A 1 104 ? 1.159 0.667 12.993 1.00 91.75 104 GLU A C 1
ATOM 882 O O . GLU A 1 104 ? 0.535 0.195 12.034 1.00 91.75 104 GLU A O 1
ATOM 887 N N . PHE A 1 105 ? 2.088 1.612 12.857 1.00 91.19 105 PHE A N 1
ATOM 888 C CA . PHE A 1 105 ? 2.576 2.090 11.569 1.00 91.19 105 PHE A CA 1
ATOM 889 C C . PHE A 1 105 ? 3.840 1.328 11.181 1.00 91.19 105 PHE A C 1
ATOM 891 O O . PHE A 1 105 ? 4.817 1.294 11.925 1.00 91.19 105 PHE A O 1
ATOM 898 N N . VAL A 1 106 ? 3.838 0.750 9.985 1.00 93.00 106 VAL A N 1
ATOM 899 C CA . VAL A 1 106 ? 4.986 0.058 9.403 1.00 93.00 106 VAL A CA 1
ATOM 900 C C . VAL A 1 106 ? 5.565 0.943 8.312 1.00 93.00 106 VAL A C 1
ATOM 902 O O . VAL A 1 106 ? 5.042 1.015 7.201 1.00 93.00 106 VAL A O 1
ATOM 905 N N . LEU A 1 107 ? 6.654 1.635 8.624 1.00 90.94 107 LEU A N 1
ATOM 906 C CA . LEU A 1 107 ? 7.337 2.465 7.643 1.00 90.94 107 LEU A CA 1
ATOM 907 C C . LEU A 1 107 ? 8.324 1.629 6.827 1.00 90.94 107 LEU A C 1
ATOM 909 O O . LEU A 1 107 ? 9.190 0.947 7.373 1.00 90.94 107 LEU A O 1
ATOM 913 N N . LEU A 1 108 ? 8.193 1.700 5.508 1.00 91.88 108 LEU A N 1
ATOM 914 C CA . LEU A 1 108 ? 8.963 0.916 4.554 1.00 91.88 108 LEU A CA 1
ATOM 915 C C . LEU A 1 108 ? 9.850 1.843 3.732 1.00 91.88 108 LEU A C 1
ATOM 917 O O . LEU A 1 108 ? 9.358 2.661 2.959 1.00 91.88 108 LEU A O 1
ATOM 921 N N . GLU A 1 109 ? 11.160 1.682 3.852 1.00 91.19 109 GLU A N 1
ATOM 922 C CA . GLU A 1 109 ? 12.131 2.434 3.068 1.00 91.19 109 GLU A CA 1
ATOM 923 C C . GLU A 1 109 ? 12.914 1.512 2.125 1.00 91.19 109 GLU A C 1
ATOM 925 O O . GLU A 1 109 ? 13.231 0.371 2.453 1.00 91.19 109 GLU A O 1
ATOM 930 N N . SER A 1 110 ? 13.247 2.029 0.941 1.00 91.81 110 SER A N 1
ATOM 931 C CA . SER A 1 110 ? 14.122 1.378 -0.036 1.00 91.81 110 SER A CA 1
ATOM 932 C C . SER A 1 110 ? 15.281 2.297 -0.424 1.00 91.81 110 SER A C 1
ATOM 934 O O . SER A 1 110 ? 15.153 3.522 -0.376 1.00 91.81 110 SER A O 1
ATOM 936 N N . ASN A 1 111 ? 16.392 1.711 -0.870 1.00 92.88 111 ASN A N 1
ATOM 937 C CA . ASN A 1 111 ? 17.496 2.420 -1.522 1.00 92.88 111 ASN A CA 1
ATOM 938 C C . ASN A 1 111 ? 17.328 2.512 -3.049 1.00 92.88 111 ASN A C 1
ATOM 940 O O . ASN A 1 111 ? 18.284 2.836 -3.754 1.00 92.88 111 ASN A O 1
ATOM 944 N N . SER A 1 112 ? 16.137 2.220 -3.574 1.00 92.88 112 SER A N 1
ATOM 945 C CA . SER A 1 112 ? 15.826 2.345 -4.994 1.00 92.88 112 SER A CA 1
ATOM 946 C C . SER A 1 112 ? 14.557 3.164 -5.232 1.00 92.88 112 SER A C 1
ATOM 948 O O . SER A 1 112 ? 13.638 3.177 -4.410 1.00 92.88 112 SER A O 1
ATOM 950 N N . THR A 1 113 ? 14.512 3.881 -6.352 1.00 90.94 113 THR A N 1
ATOM 951 C CA . THR A 1 113 ? 13.304 4.549 -6.849 1.00 90.94 113 THR A CA 1
ATOM 952 C C . THR A 1 113 ? 12.359 3.540 -7.511 1.00 90.94 113 THR A C 1
ATOM 954 O O . THR A 1 113 ? 12.751 2.425 -7.850 1.00 90.94 113 THR A O 1
ATOM 957 N N . PHE A 1 114 ? 11.119 3.947 -7.804 1.00 89.69 114 PHE A N 1
ATOM 958 C CA . PHE A 1 114 ? 10.172 3.120 -8.570 1.00 89.69 114 PHE A CA 1
ATOM 959 C C . PHE A 1 114 ? 10.654 2.763 -9.988 1.00 89.69 114 PHE A C 1
ATOM 961 O O . PHE A 1 114 ? 10.132 1.834 -10.597 1.00 89.69 114 PHE A O 1
ATOM 968 N N . THR A 1 115 ? 11.653 3.479 -10.513 1.00 92.88 115 THR A N 1
ATOM 969 C CA . THR A 1 115 ? 12.292 3.196 -11.808 1.00 92.88 115 THR A CA 1
ATOM 970 C C . THR A 1 115 ? 13.578 2.373 -11.677 1.00 92.88 115 THR A C 1
ATOM 972 O O . THR A 1 115 ? 14.262 2.168 -12.675 1.00 92.88 115 THR A O 1
ATOM 975 N N . GLY A 1 116 ? 13.941 1.929 -10.469 1.00 92.56 116 GLY A N 1
ATOM 976 C CA . GLY A 1 116 ? 15.129 1.111 -10.219 1.00 92.56 116 GLY A CA 1
ATOM 977 C C . GLY A 1 116 ? 16.437 1.893 -10.050 1.00 92.56 116 GLY A C 1
ATOM 978 O O . GLY A 1 116 ? 17.501 1.283 -9.977 1.00 92.56 116 GLY A O 1
ATOM 979 N N . LEU A 1 117 ? 16.397 3.229 -9.985 1.00 94.19 117 LEU A N 1
ATOM 980 C CA . LEU A 1 117 ? 17.604 4.038 -9.784 1.00 94.19 117 LEU A CA 1
ATOM 981 C C . LEU A 1 117 ? 18.000 4.053 -8.302 1.00 94.19 117 LEU A C 1
ATOM 983 O O . LEU A 1 117 ? 17.113 4.040 -7.449 1.00 94.19 117 LEU A O 1
ATOM 987 N N . PRO A 1 118 ? 19.299 4.101 -7.963 1.00 94.50 118 PRO A N 1
ATOM 988 C CA . PRO A 1 118 ? 19.727 4.186 -6.571 1.00 94.50 118 PRO A CA 1
ATOM 989 C C . PRO A 1 118 ? 19.264 5.504 -5.929 1.00 94.50 118 PRO A C 1
ATOM 991 O O . PRO A 1 118 ? 19.379 6.570 -6.535 1.00 94.50 118 PRO A O 1
ATOM 994 N N . LYS A 1 119 ? 18.774 5.435 -4.687 1.00 90.25 119 LYS A N 1
ATOM 995 C CA . LYS A 1 119 ? 18.431 6.587 -3.842 1.00 90.25 119 LYS A CA 1
ATOM 996 C C . LYS A 1 119 ? 19.055 6.437 -2.450 1.00 90.25 119 LYS A C 1
ATOM 998 O O . LYS A 1 119 ? 19.137 5.314 -1.950 1.00 90.25 119 LYS A O 1
ATOM 1003 N N . PRO A 1 120 ? 19.493 7.533 -1.808 1.00 89.12 120 PRO A N 1
ATOM 1004 C CA . PRO A 1 120 ? 19.962 7.472 -0.430 1.00 89.12 120 PRO A CA 1
ATOM 1005 C C . PRO A 1 120 ? 18.815 7.103 0.519 1.00 89.12 120 PRO A C 1
ATOM 1007 O O . PRO A 1 120 ? 17.645 7.384 0.242 1.00 89.12 120 PRO A O 1
ATOM 1010 N N . PHE A 1 121 ? 19.167 6.510 1.659 1.00 87.88 121 PHE A N 1
ATOM 1011 C CA . PHE A 1 121 ? 18.237 6.357 2.771 1.00 87.88 121 PHE A CA 1
ATOM 1012 C C . PHE A 1 121 ? 17.915 7.732 3.357 1.00 87.88 121 PHE A C 1
ATOM 1014 O O . PHE A 1 121 ? 18.790 8.564 3.586 1.00 87.88 121 PHE A O 1
ATOM 1021 N N . ALA A 1 122 ? 16.636 7.976 3.552 1.00 83.88 122 ALA A N 1
ATOM 1022 C CA . ALA A 1 122 ? 16.046 9.181 4.075 1.00 83.88 122 ALA A CA 1
ATOM 1023 C C . ALA A 1 122 ? 15.890 9.131 5.600 1.00 83.88 122 ALA A C 1
ATOM 1025 O O . ALA A 1 122 ? 16.034 10.171 6.243 1.00 83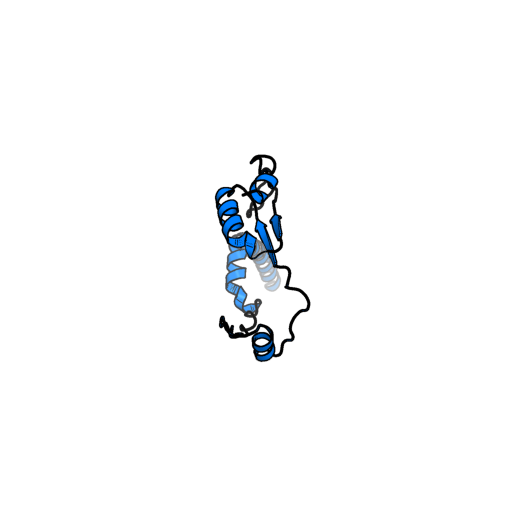.88 122 ALA A O 1
ATOM 1026 N N . PHE A 1 123 ? 15.684 7.955 6.203 1.00 79.38 123 PHE A N 1
ATOM 1027 C CA . PHE A 1 123 ? 15.527 7.835 7.659 1.00 79.38 123 PHE A CA 1
ATOM 1028 C C . PHE A 1 123 ? 16.675 8.453 8.458 1.00 79.38 123 PHE A C 1
ATOM 1030 O O . PHE A 1 123 ? 16.438 9.229 9.385 1.00 79.38 123 PHE A O 1
ATOM 1037 N N . SER A 1 124 ? 17.918 8.150 8.076 1.00 75.62 124 SER A N 1
ATOM 1038 C CA . SER A 1 124 ? 19.110 8.713 8.718 1.00 75.62 124 SER A CA 1
ATOM 1039 C C . SER A 1 124 ? 19.260 10.212 8.473 1.00 75.62 124 SER A C 1
ATOM 1041 O O . SER A 1 124 ? 19.820 10.917 9.307 1.00 75.62 124 SER A O 1
ATOM 1043 N N . ASN A 1 125 ? 18.773 10.700 7.332 1.00 73.69 125 ASN A N 1
ATOM 1044 C CA . ASN A 1 125 ? 19.036 12.057 6.863 1.00 73.69 125 ASN A CA 1
ATOM 1045 C C . ASN A 1 125 ? 18.034 13.073 7.416 1.00 73.69 125 ASN A C 1
ATOM 1047 O O . ASN A 1 125 ? 18.419 14.196 7.724 1.00 73.69 125 ASN A O 1
ATOM 1051 N N . PHE A 1 126 ? 16.762 12.693 7.553 1.00 71.06 126 PHE A N 1
ATOM 1052 C CA . PHE A 1 126 ? 15.712 13.600 8.024 1.00 71.06 126 PHE A CA 1
ATOM 1053 C C . PHE A 1 126 ? 15.569 13.641 9.546 1.00 71.06 126 PHE A C 1
ATOM 1055 O O . PHE A 1 126 ? 14.719 14.371 10.048 1.00 71.06 126 PHE A O 1
ATOM 1062 N N . GLY A 1 127 ? 16.385 12.879 10.286 1.00 62.22 127 GLY A N 1
ATOM 1063 C CA . GLY A 1 127 ? 16.388 12.917 11.748 1.00 62.22 127 GLY A CA 1
ATOM 1064 C C . GLY A 1 127 ? 14.998 12.684 12.341 1.00 62.22 127 GLY A C 1
ATOM 1065 O O . GLY A 1 127 ? 14.622 13.372 13.290 1.00 62.22 127 GLY A O 1
ATOM 1066 N N . ILE A 1 128 ? 14.216 11.763 11.755 1.00 66.06 128 ILE A N 1
ATOM 1067 C CA . ILE A 1 128 ? 12.871 11.442 12.240 1.00 66.06 128 ILE A CA 1
ATOM 1068 C C . ILE A 1 128 ? 13.014 10.872 13.646 1.00 66.06 128 ILE A C 1
ATOM 1070 O O . ILE A 1 128 ? 13.319 9.697 13.845 1.00 66.06 128 ILE A O 1
ATOM 1074 N N . ASN A 1 129 ? 12.794 11.722 14.640 1.00 64.31 129 ASN A N 1
ATOM 1075 C CA . ASN A 1 129 ? 12.725 11.297 16.020 1.00 64.31 129 ASN A CA 1
ATOM 1076 C C . ASN A 1 129 ? 11.322 10.750 16.273 1.00 64.31 129 ASN A C 1
ATOM 1078 O O . ASN A 1 129 ? 10.436 11.476 16.715 1.00 64.31 129 ASN A O 1
ATOM 1082 N N . LEU A 1 130 ? 11.133 9.466 15.973 1.00 63.47 130 LEU A N 1
ATOM 1083 C CA . LEU A 1 130 ? 9.861 8.761 16.154 1.00 63.47 130 LEU A CA 1
ATOM 1084 C C . LEU A 1 130 ? 9.316 8.886 17.591 1.00 63.47 130 LEU A C 1
ATOM 1086 O O . LEU A 1 130 ? 8.106 8.873 17.779 1.00 63.47 130 LEU A O 1
ATOM 1090 N N . ASN A 1 131 ? 10.185 9.103 18.587 1.00 61.38 131 ASN A N 1
ATOM 1091 C CA . ASN A 1 131 ? 9.780 9.261 19.986 1.00 61.38 131 ASN A CA 1
ATOM 1092 C C . ASN A 1 131 ? 9.121 10.622 20.278 1.00 61.38 131 ASN A C 1
ATOM 1094 O O . ASN A 1 131 ? 8.320 10.724 21.202 1.00 61.38 131 ASN A O 1
ATOM 1098 N N . LEU A 1 132 ? 9.431 11.672 19.505 1.00 58.81 132 LEU A N 1
ATOM 1099 C CA . LEU A 1 132 ? 8.742 12.966 19.626 1.00 58.81 132 LEU A CA 1
ATOM 1100 C C . LEU A 1 132 ? 7.307 12.904 19.088 1.00 58.81 132 LEU A C 1
ATOM 1102 O O . LEU A 1 132 ? 6.454 13.660 19.525 1.00 58.81 132 LEU A O 1
ATOM 1106 N N . TRP A 1 133 ? 7.027 11.989 18.162 1.00 59.00 133 TRP A N 1
ATOM 1107 C CA . TRP A 1 133 ? 5.732 11.885 17.486 1.00 59.00 133 TRP A CA 1
ATOM 1108 C C . TRP A 1 133 ? 4.737 11.021 18.270 1.00 59.00 133 TRP A C 1
ATOM 1110 O O . TRP A 1 133 ? 3.551 11.009 17.957 1.00 59.00 133 TRP A O 1
ATOM 1120 N N . SER A 1 134 ? 5.222 10.320 19.297 1.00 57.12 134 SER A N 1
ATOM 1121 C CA . SER A 1 134 ? 4.425 9.599 20.292 1.00 57.12 134 SER A CA 1
ATOM 1122 C C . SER A 1 134 ? 4.102 10.420 21.551 1.00 57.12 134 SER A C 1
ATOM 1124 O O . SER A 1 134 ? 3.414 9.905 22.428 1.00 57.12 134 SER A O 1
ATOM 1126 N N . LEU A 1 135 ? 4.634 11.644 21.681 1.00 54.47 135 LEU A N 1
ATOM 1127 C CA . LEU A 1 135 ? 4.502 12.494 22.879 1.00 54.47 135 LEU A CA 1
ATOM 1128 C C . LEU A 1 135 ? 3.630 13.750 22.674 1.00 54.47 135 LEU A C 1
ATOM 1130 O O . LEU A 1 135 ? 3.450 14.497 23.635 1.00 54.47 135 LEU A O 1
ATOM 1134 N N . ASP A 1 136 ? 3.086 13.955 21.471 1.00 52.62 136 ASP A N 1
ATOM 1135 C CA . ASP A 1 136 ? 2.125 15.021 21.134 1.00 52.62 136 ASP A CA 1
ATOM 1136 C C . ASP A 1 136 ? 0.685 14.489 21.060 1.00 52.62 136 ASP A C 1
ATOM 1138 O O . ASP A 1 136 ? 0.493 13.381 20.503 1.00 52.62 136 ASP A O 1
#

pLDDT: mean 86.19, std 11.51, range [46.59, 96.06]

Foldseek 3Di:
DVVVVVVVVVVVVCVVVVVVVVVCCVVCVVVVCVVCCPVPPDDPDDDDDDDQDDDPPDDPQVSQVVVVHGDDPDDDAAEAEDEDDAPVVVVLVVCVVCVVPHPYYHYDYDQADPVGHGHDDPCVVVVPPVVVSVVD

Sequence (136 aa):
MHSARAGFKSISLLFVLVPTCVFVIYVHGQKITYFLRPLWESPPKPFHERPHYYHENVSMENLCKLHGWGIREYPRRVYDAVLFSNEVDILKIRWKELYPYVTEFVLLESNSTFTGLPKPFAFSNFGINLNLWSLD

Secondary structure (DSSP, 8-state):
--HHHHHHHHHHHHHHHHHHHHHHHHHHHHHHHHHHHHHH-PPPPPP--------TTS-HHHHHHHTT-PPPSSPPP-EEEEEESS-HHHHHHHHHHHTTT-SEEEEEE-SB-TTS-B---STTTTT--TTTTT--

Radius of gyration: 29.05 Å; chains: 1; bounding box: 47×43×84 Å

Organism: NCBI:txid2727404